Protein AF-A0A653VHV9-F1 (afdb_monomer_lite)

pLDDT: mean 71.95, std 11.74, range [39.38, 89.19]

Structure (mmCIF, N/CA/C/O backbone):
data_AF-A0A653VHV9-F1
#
_entry.id   AF-A0A653VHV9-F1
#
loop_
_atom_site.group_PDB
_atom_site.id
_atom_site.type_symbol
_atom_site.label_atom_id
_atom_site.label_alt_id
_atom_site.label_comp_id
_atom_site.label_asym_id
_atom_site.label_entity_id
_atom_site.label_seq_id
_atom_site.pdbx_PDB_ins_code
_atom_site.Cartn_x
_atom_site.Cartn_y
_atom_site.Cartn_z
_atom_site.occupancy
_atom_site.B_iso_or_equiv
_atom_site.auth_seq_id
_atom_site.auth_comp_id
_atom_site.auth_asym_id
_atom_site.auth_atom_id
_atom_site.pdbx_PDB_model_num
ATOM 1 N N . MET A 1 1 ? 20.960 -13.347 -13.305 1.00 48.94 1 MET A N 1
ATOM 2 C CA . MET A 1 1 ? 21.173 -12.845 -11.936 1.00 48.94 1 MET A CA 1
ATOM 3 C C . MET A 1 1 ? 20.022 -11.904 -11.652 1.00 48.94 1 MET A C 1
ATOM 5 O O . MET A 1 1 ? 19.911 -10.905 -12.343 1.00 48.94 1 MET A O 1
ATOM 9 N N . LEU A 1 2 ? 19.086 -12.278 -10.781 1.00 56.50 2 LEU A N 1
ATOM 10 C CA . LEU A 1 2 ? 18.116 -11.307 -10.279 1.00 56.50 2 LEU A CA 1
ATOM 11 C C . LEU A 1 2 ? 18.879 -10.468 -9.260 1.00 56.50 2 LEU A C 1
ATOM 13 O O . LEU A 1 2 ? 19.297 -10.998 -8.231 1.00 56.50 2 LEU A O 1
ATOM 17 N N . ASP A 1 3 ? 19.157 -9.217 -9.608 1.00 75.25 3 ASP A N 1
ATOM 18 C CA . ASP A 1 3 ? 19.960 -8.338 -8.772 1.00 75.25 3 ASP A CA 1
ATOM 19 C C . ASP A 1 3 ? 19.284 -8.138 -7.415 1.00 75.25 3 ASP A C 1
ATOM 21 O O . ASP A 1 3 ? 18.060 -8.027 -7.311 1.00 75.25 3 ASP A O 1
ATOM 25 N N . LEU A 1 4 ? 20.091 -8.058 -6.356 1.00 78.94 4 LEU A N 1
ATOM 26 C CA . LEU A 1 4 ? 19.641 -7.764 -4.987 1.00 78.94 4 LEU A CA 1
ATOM 27 C C . LEU A 1 4 ? 18.711 -6.541 -4.928 1.00 78.94 4 LEU A C 1
ATOM 29 O O . LEU A 1 4 ? 17.815 -6.471 -4.088 1.00 78.94 4 LEU A O 1
ATOM 33 N N . LEU A 1 5 ? 18.886 -5.609 -5.867 1.00 77.38 5 LEU A N 1
ATOM 34 C CA . LEU A 1 5 ? 18.027 -4.447 -6.068 1.00 77.38 5 L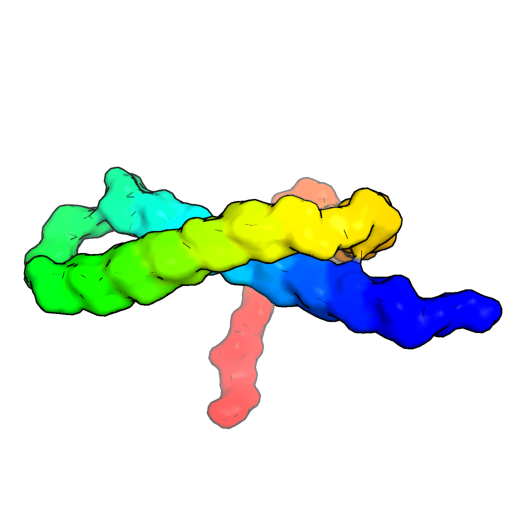EU A CA 1
ATOM 35 C C . LEU A 1 5 ? 16.572 -4.831 -6.369 1.00 77.38 5 LEU A C 1
ATOM 37 O O . LEU A 1 5 ? 15.656 -4.236 -5.803 1.00 77.38 5 LEU A O 1
ATOM 41 N N . THR A 1 6 ? 16.331 -5.836 -7.211 1.00 77.44 6 THR A N 1
ATOM 42 C CA . THR A 1 6 ? 14.978 -6.288 -7.560 1.00 77.44 6 THR A CA 1
ATOM 43 C C . THR A 1 6 ? 14.296 -6.954 -6.365 1.00 77.44 6 THR A C 1
ATOM 45 O O . THR A 1 6 ? 13.135 -6.663 -6.085 1.00 77.44 6 THR A O 1
ATOM 48 N N . ILE A 1 7 ? 15.025 -7.788 -5.615 1.00 82.75 7 ILE A N 1
ATOM 49 C CA . ILE A 1 7 ? 14.503 -8.473 -4.418 1.00 82.75 7 ILE A CA 1
ATOM 50 C C . ILE A 1 7 ? 14.182 -7.458 -3.311 1.00 82.75 7 ILE A C 1
ATOM 52 O O . ILE A 1 7 ? 13.090 -7.483 -2.745 1.00 82.75 7 ILE A O 1
ATOM 56 N N . SER A 1 8 ? 15.096 -6.524 -3.040 1.00 83.00 8 SER A N 1
ATOM 57 C CA . SER A 1 8 ? 14.897 -5.454 -2.053 1.00 83.00 8 SER A CA 1
ATOM 58 C C . SER A 1 8 ? 13.693 -4.568 -2.392 1.00 83.00 8 SER A C 1
ATOM 60 O O . SER A 1 8 ? 12.864 -4.257 -1.529 1.00 83.00 8 SER A O 1
ATOM 62 N N . SER A 1 9 ? 13.538 -4.219 -3.673 1.00 79.94 9 SER A N 1
ATOM 63 C CA . SER A 1 9 ? 12.410 -3.395 -4.110 1.00 79.94 9 SER A CA 1
ATOM 64 C C . SER A 1 9 ? 11.073 -4.148 -4.030 1.00 79.94 9 SER A C 1
ATOM 66 O O . SER A 1 9 ? 10.058 -3.542 -3.691 1.00 79.94 9 SER A O 1
ATOM 68 N N . LEU A 1 10 ? 11.062 -5.471 -4.253 1.00 80.56 10 LEU A N 1
ATOM 69 C CA . LEU A 1 10 ? 9.869 -6.314 -4.088 1.00 80.56 10 LEU A CA 1
ATOM 70 C C . LEU A 1 10 ? 9.405 -6.380 -2.623 1.00 80.56 10 LEU A C 1
ATOM 72 O O . LEU A 1 10 ? 8.212 -6.246 -2.349 1.00 80.56 10 LEU A O 1
ATOM 76 N N . ILE A 1 11 ? 10.339 -6.537 -1.679 1.00 84.19 11 ILE A N 1
ATOM 77 C CA . ILE A 1 11 ? 10.038 -6.517 -0.238 1.00 84.19 11 ILE A CA 1
ATOM 78 C C . ILE A 1 11 ? 9.478 -5.146 0.161 1.00 84.19 11 ILE A C 1
ATOM 80 O O . ILE A 1 11 ? 8.439 -5.066 0.818 1.00 84.19 11 ILE A O 1
ATOM 84 N N . SER A 1 12 ? 10.123 -4.067 -0.296 1.00 83.94 12 SER A N 1
ATOM 85 C CA . SER A 1 12 ? 9.665 -2.693 -0.055 1.00 83.94 12 SER A CA 1
ATOM 86 C C . SER A 1 12 ? 8.263 -2.445 -0.622 1.00 83.94 12 SER A C 1
ATOM 88 O O . SER A 1 12 ? 7.434 -1.829 0.044 1.00 83.94 12 SER A O 1
ATOM 90 N N . PHE A 1 13 ? 7.956 -2.976 -1.811 1.00 83.38 13 PHE A N 1
ATOM 91 C CA . PHE A 1 13 ? 6.618 -2.903 -2.403 1.00 83.38 13 PHE A CA 1
ATOM 92 C C . PHE A 1 13 ? 5.568 -3.599 -1.534 1.00 83.38 13 PHE A C 1
ATOM 94 O O . PHE A 1 13 ? 4.541 -3.000 -1.218 1.00 83.38 13 PHE A O 1
ATOM 101 N N . GLY A 1 14 ? 5.827 -4.838 -1.107 1.00 82.81 14 GLY A N 1
ATOM 102 C CA . GLY A 1 14 ? 4.905 -5.582 -0.246 1.00 82.81 14 GLY A CA 1
ATOM 103 C C . GLY A 1 14 ? 4.631 -4.858 1.074 1.00 82.81 14 GLY A C 1
ATOM 104 O O . GLY A 1 14 ? 3.473 -4.724 1.475 1.00 82.81 14 GLY A O 1
ATOM 105 N N . ALA A 1 15 ? 5.680 -4.321 1.705 1.00 85.25 15 ALA A N 1
ATOM 106 C CA . ALA A 1 15 ? 5.553 -3.511 2.913 1.00 85.25 15 ALA A CA 1
ATOM 107 C C . ALA A 1 15 ? 4.700 -2.258 2.666 1.00 85.25 15 ALA A C 1
ATOM 109 O O . ALA A 1 15 ? 3.789 -1.977 3.441 1.00 85.25 15 ALA A O 1
ATOM 110 N N . LEU A 1 16 ? 4.931 -1.538 1.563 1.00 84.12 16 LEU A N 1
ATOM 111 C CA . LEU A 1 16 ? 4.147 -0.352 1.214 1.00 84.12 16 LEU A CA 1
ATOM 112 C C . LEU A 1 16 ? 2.684 -0.666 0.948 1.00 84.12 16 LEU A C 1
ATOM 114 O O . LEU A 1 16 ? 1.828 0.068 1.425 1.00 84.12 16 LEU A O 1
ATOM 118 N N . VAL A 1 17 ? 2.380 -1.756 0.244 1.00 83.00 17 VAL A N 1
ATOM 119 C CA . VAL A 1 17 ? 0.995 -2.193 0.027 1.00 83.00 17 VAL A CA 1
ATOM 120 C C . VAL A 1 17 ? 0.325 -2.536 1.357 1.00 83.00 17 VAL A C 1
ATOM 122 O O . VAL A 1 17 ? -0.792 -2.083 1.605 1.00 83.00 17 VAL A O 1
ATOM 125 N N . ALA A 1 18 ? 1.001 -3.276 2.241 1.00 84.56 18 ALA A N 1
ATOM 126 C CA . ALA A 1 18 ? 0.476 -3.593 3.567 1.00 84.56 18 ALA A CA 1
ATOM 127 C C . ALA A 1 18 ? 0.219 -2.319 4.389 1.00 84.56 18 ALA A C 1
ATOM 129 O O . ALA A 1 18 ? -0.874 -2.149 4.932 1.00 84.56 18 ALA A O 1
ATOM 130 N N . PHE A 1 19 ? 1.173 -1.381 4.414 1.00 83.44 19 PHE A N 1
ATOM 131 C CA . PHE A 1 19 ? 0.997 -0.092 5.078 1.00 83.44 19 PHE A CA 1
ATOM 132 C C . PHE A 1 19 ? -0.139 0.722 4.449 1.00 83.44 19 PHE A C 1
ATOM 134 O O . PHE A 1 19 ? -0.976 1.239 5.184 1.00 83.44 19 PHE A O 1
ATOM 141 N N . SER A 1 20 ? -0.253 0.797 3.120 1.00 82.81 20 SER A N 1
ATOM 142 C CA . SER A 1 20 ? -1.381 1.451 2.440 1.00 82.81 20 SER A CA 1
ATOM 143 C C . SER A 1 20 ? -2.720 0.865 2.887 1.00 82.81 20 SER A C 1
ATOM 145 O O . SER A 1 20 ? -3.624 1.621 3.237 1.00 82.81 20 SER A O 1
ATOM 147 N N . VAL A 1 21 ? -2.848 -0.468 2.908 1.00 82.12 21 VAL A N 1
ATOM 148 C CA . VAL A 1 21 ? -4.085 -1.159 3.298 1.00 82.12 21 VAL A CA 1
ATOM 149 C C . VAL A 1 21 ? -4.419 -0.912 4.766 1.00 82.12 21 VAL A C 1
ATOM 151 O O . VAL A 1 21 ? -5.575 -0.625 5.063 1.00 82.12 21 VAL A O 1
ATOM 154 N N . VAL A 1 22 ? -3.441 -0.960 5.677 1.00 80.62 22 VAL A N 1
ATOM 155 C CA . VAL A 1 22 ? -3.651 -0.649 7.103 1.00 80.62 22 VAL A CA 1
ATOM 156 C C . VAL A 1 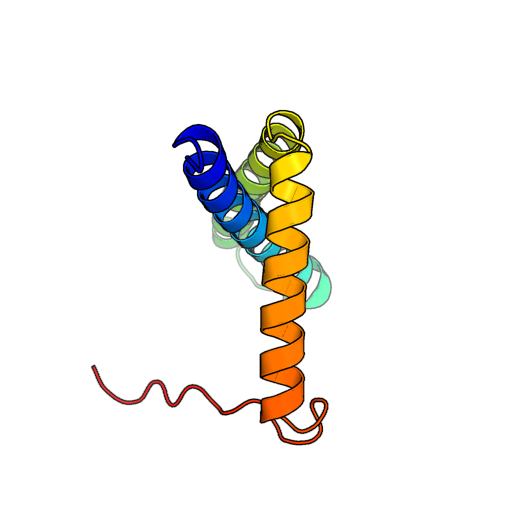22 ? -4.099 0.801 7.280 1.00 80.62 22 VAL A C 1
ATOM 158 O O . VAL A 1 22 ? -5.112 1.047 7.931 1.00 80.62 22 VAL A O 1
ATOM 161 N N . ASN A 1 23 ? -3.405 1.757 6.657 1.00 80.62 23 ASN A N 1
ATOM 162 C CA . ASN A 1 23 ? -3.770 3.172 6.725 1.00 80.62 23 ASN A CA 1
ATOM 163 C C . ASN A 1 23 ? -5.182 3.415 6.164 1.00 80.62 23 ASN A C 1
ATOM 165 O O . ASN A 1 23 ? -5.989 4.105 6.785 1.00 80.62 23 ASN A O 1
ATOM 169 N N . LEU A 1 24 ? -5.527 2.789 5.034 1.00 79.50 24 LEU A N 1
ATOM 170 C CA . LEU A 1 24 ? -6.860 2.884 4.439 1.00 79.50 24 LEU A CA 1
ATOM 171 C C . LEU A 1 24 ? -7.935 2.207 5.301 1.00 79.50 24 LEU A C 1
ATOM 173 O O . LEU A 1 24 ? -9.040 2.734 5.427 1.00 79.50 24 LEU A O 1
ATOM 177 N N . ALA A 1 25 ? -7.624 1.063 5.916 1.00 77.12 25 ALA A N 1
ATOM 178 C CA . ALA A 1 25 ? -8.513 0.366 6.838 1.00 77.12 25 ALA A CA 1
ATOM 179 C C . ALA A 1 25 ? -8.792 1.216 8.077 1.00 77.12 25 ALA A C 1
ATOM 181 O O . ALA A 1 25 ? -9.946 1.297 8.488 1.00 77.12 25 ALA A O 1
ATOM 182 N N . VAL A 1 26 ? -7.783 1.905 8.619 1.00 73.44 26 VAL A N 1
ATOM 183 C CA . VAL A 1 26 ? -7.968 2.862 9.711 1.00 73.44 26 VAL A CA 1
ATOM 184 C C . VAL A 1 26 ? -8.867 4.016 9.273 1.00 73.44 26 VAL A C 1
ATOM 186 O O . VAL A 1 26 ? -9.860 4.274 9.946 1.00 73.44 26 VAL A O 1
ATOM 189 N N . ILE A 1 27 ? -8.590 4.662 8.133 1.00 71.31 27 ILE A N 1
ATOM 190 C CA . ILE A 1 27 ? -9.424 5.761 7.611 1.00 71.31 27 ILE A CA 1
ATOM 191 C C . ILE A 1 27 ? -10.875 5.294 7.432 1.00 71.31 27 ILE A C 1
ATOM 193 O O . ILE A 1 27 ? -11.800 5.951 7.904 1.00 71.31 27 ILE A O 1
ATOM 197 N N . LYS A 1 28 ? -11.093 4.135 6.795 1.00 72.19 28 LYS A N 1
ATOM 198 C CA . LYS A 1 28 ? -12.430 3.571 6.559 1.00 72.19 28 LYS A CA 1
ATOM 199 C C . LYS A 1 28 ? -13.133 3.197 7.863 1.00 72.19 28 LYS A C 1
ATOM 201 O O . LYS A 1 28 ? -14.307 3.516 8.029 1.00 72.19 28 LYS A O 1
ATOM 206 N N . HIS A 1 29 ? -12.440 2.521 8.777 1.00 67.44 29 HIS A N 1
ATOM 207 C CA . HIS A 1 29 ? -12.974 2.151 10.086 1.00 67.44 29 HIS A CA 1
ATOM 208 C C . HIS A 1 29 ? -13.395 3.395 10.875 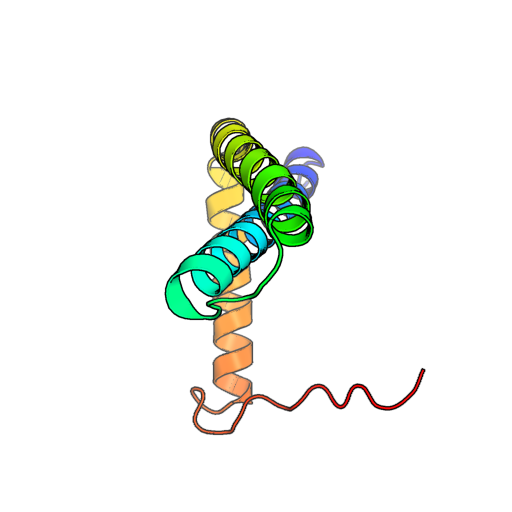1.00 67.44 29 HIS A C 1
ATOM 210 O O . HIS A 1 29 ? -14.445 3.402 11.516 1.00 67.44 29 HIS A O 1
ATOM 216 N N . TYR A 1 30 ? -12.616 4.470 10.758 1.00 63.44 30 TYR A N 1
ATOM 217 C CA . TYR A 1 30 ? -12.883 5.741 11.408 1.00 63.44 30 TYR A CA 1
ATOM 218 C C . TYR A 1 30 ? -14.033 6.525 10.746 1.00 63.44 30 TYR A C 1
ATOM 220 O O . TYR A 1 30 ? -14.853 7.114 11.444 1.00 63.44 30 TYR A O 1
ATOM 228 N N . TYR A 1 31 ? -14.148 6.492 9.413 1.00 63.09 31 TYR A N 1
ATOM 229 C CA . TYR A 1 31 ? -15.184 7.218 8.665 1.00 63.09 31 TYR A CA 1
ATOM 230 C C . TYR A 1 31 ? -16.557 6.524 8.687 1.00 63.09 31 TYR A C 1
ATOM 232 O O . TYR A 1 31 ? -17.583 7.192 8.759 1.00 63.09 31 TYR A O 1
ATOM 240 N N . PHE A 1 32 ? -16.594 5.187 8.631 1.00 59.84 32 PHE A N 1
ATOM 241 C CA . PHE A 1 32 ? -17.840 4.413 8.512 1.00 59.84 32 PHE A CA 1
ATOM 242 C C . PHE A 1 32 ? -18.260 3.685 9.799 1.00 59.84 32 PHE A C 1
ATOM 244 O O . PHE A 1 32 ? -19.418 3.292 9.916 1.00 59.84 32 PHE A O 1
ATOM 251 N N . GLY A 1 33 ? -17.338 3.447 10.739 1.00 55.78 33 GLY A N 1
ATOM 252 C CA . GLY A 1 33 ? -17.522 2.414 11.761 1.00 55.78 33 GLY A CA 1
ATOM 253 C C . GLY A 1 33 ? -17.889 2.887 13.165 1.00 55.78 33 GLY A C 1
ATOM 254 O O . GLY A 1 33 ? -18.626 2.177 13.844 1.00 55.78 33 GLY A O 1
ATOM 255 N N . GLN A 1 34 ? -17.391 4.027 13.656 1.00 52.03 34 GLN A N 1
ATOM 256 C CA . GLN A 1 34 ? -17.493 4.301 15.096 1.00 52.03 34 GLN A CA 1
ATOM 257 C C . GLN A 1 34 ? -17.686 5.778 15.471 1.00 52.03 34 GLN A C 1
ATOM 259 O O . GLN A 1 34 ? -16.754 6.575 15.470 1.00 52.03 34 GLN A O 1
ATOM 264 N N . LYS A 1 35 ? -18.882 6.093 15.993 1.00 53.50 35 LYS A N 1
ATOM 265 C CA . LYS A 1 35 ? -19.119 7.179 16.968 1.00 53.50 35 LYS A CA 1
ATOM 266 C C . LYS A 1 35 ? -18.459 6.856 18.336 1.00 53.50 35 LYS A C 1
ATOM 268 O O . LYS A 1 35 ? -19.121 6.916 19.373 1.00 53.50 35 LYS A O 1
ATOM 273 N N . ALA A 1 36 ? -17.186 6.449 18.378 1.00 53.06 36 ALA A N 1
ATOM 274 C CA . ALA A 1 36 ? -16.545 5.978 19.612 1.00 53.06 36 ALA A CA 1
ATOM 275 C C . ALA A 1 36 ? -15.873 7.097 20.422 1.00 53.06 36 ALA A C 1
ATOM 277 O O . ALA A 1 36 ? -14.769 7.557 20.149 1.00 53.06 36 ALA A O 1
ATOM 278 N N . ARG A 1 37 ? -16.610 7.498 21.460 1.00 53.78 37 ARG A N 1
ATOM 279 C CA . ARG A 1 37 ? -16.209 7.974 22.795 1.00 53.78 37 ARG A CA 1
ATOM 280 C C . ARG A 1 37 ? -14.701 7.884 23.125 1.00 53.78 37 ARG A C 1
ATOM 282 O O . ARG A 1 37 ? -14.256 6.917 23.732 1.00 53.78 37 ARG A O 1
ATOM 289 N N . GLY A 1 38 ? -13.944 8.946 22.835 1.00 53.66 38 GLY A N 1
ATOM 290 C CA . GLY A 1 38 ? -12.655 9.218 23.491 1.00 53.66 38 GLY A CA 1
ATOM 291 C C . GLY A 1 38 ? -11.575 9.793 22.576 1.00 53.66 38 GLY A C 1
ATOM 292 O O . GLY A 1 38 ? -10.836 9.046 21.942 1.00 53.66 38 GLY A O 1
ATOM 293 N N . ALA A 1 39 ? -11.398 11.120 22.593 1.00 54.19 39 ALA A N 1
ATOM 294 C CA . ALA A 1 39 ? -10.416 11.861 21.783 1.00 54.19 39 ALA A CA 1
ATOM 295 C C . ALA A 1 39 ? -8.956 11.362 21.906 1.00 54.19 39 ALA A C 1
ATOM 297 O O . ALA A 1 39 ? -8.154 11.552 20.996 1.00 54.19 39 ALA A O 1
ATOM 298 N N . ARG A 1 40 ? -8.603 10.672 23.000 1.00 55.22 40 ARG A N 1
ATOM 299 C CA . ARG A 1 40 ? -7.265 10.089 23.210 1.00 55.22 40 ARG A CA 1
ATOM 300 C C . ARG A 1 40 ? -6.979 8.883 22.310 1.00 55.22 40 ARG A C 1
ATOM 302 O O . ARG A 1 40 ? -5.875 8.776 21.787 1.00 55.22 40 ARG A O 1
ATOM 309 N N . GLY A 1 41 ? -7.970 8.012 22.106 1.00 57.19 41 GLY A N 1
ATOM 310 C CA . GLY A 1 41 ? -7.859 6.875 21.185 1.00 57.19 41 GLY A CA 1
ATOM 311 C C . GLY A 1 41 ? -7.834 7.336 19.732 1.00 57.19 41 GLY A C 1
ATOM 312 O O . GLY A 1 41 ? -7.123 6.767 18.921 1.00 57.19 41 GLY A O 1
ATOM 313 N N . VAL A 1 42 ? -8.531 8.432 19.430 1.00 58.38 42 VAL A N 1
ATOM 314 C CA . VAL A 1 42 ? -8.538 9.085 18.116 1.00 58.38 42 VAL A CA 1
ATOM 315 C C . VAL A 1 42 ? -7.167 9.632 17.753 1.00 58.38 42 VAL A C 1
ATOM 317 O O . VAL A 1 42 ? -6.679 9.359 16.670 1.00 58.38 42 VAL A O 1
ATOM 320 N N . ILE A 1 43 ? -6.518 10.378 18.648 1.00 57.56 43 ILE A N 1
ATOM 321 C CA . ILE A 1 43 ? -5.205 10.966 18.354 1.00 57.56 43 ILE A CA 1
ATOM 322 C C . ILE A 1 43 ? -4.167 9.858 18.132 1.00 57.56 43 ILE A C 1
ATOM 324 O O . ILE A 1 43 ? -3.438 9.905 17.148 1.00 57.56 43 ILE A O 1
ATOM 328 N N . HIS A 1 44 ? -4.143 8.816 18.969 1.00 60.47 44 HIS A N 1
ATOM 329 C CA . HIS A 1 44 ? -3.216 7.698 18.769 1.00 60.47 44 HIS A CA 1
ATOM 330 C C . HIS A 1 44 ? -3.556 6.866 17.518 1.00 60.47 44 HIS A C 1
ATOM 332 O O . HIS A 1 44 ? -2.664 6.545 16.741 1.00 60.47 44 HIS A O 1
ATOM 338 N N . ASN A 1 45 ? -4.839 6.592 17.261 1.00 59.88 45 ASN A N 1
ATOM 339 C CA . ASN A 1 45 ? -5.283 5.775 16.127 1.00 59.88 45 ASN A CA 1
ATOM 340 C C . ASN A 1 45 ? -5.491 6.560 14.827 1.00 59.88 45 ASN A C 1
ATOM 342 O O . ASN A 1 45 ? -5.890 5.952 13.844 1.00 59.88 45 ASN A O 1
ATOM 346 N N . LEU A 1 46 ? -5.259 7.874 14.787 1.00 64.38 46 LEU A N 1
ATOM 347 C CA . LEU A 1 46 ? -5.396 8.690 13.574 1.00 64.38 46 LEU A CA 1
ATOM 348 C C . LEU A 1 46 ? -4.099 9.417 13.224 1.00 64.38 46 LEU A C 1
ATOM 350 O O . LEU A 1 46 ? -3.777 9.520 12.047 1.00 64.38 46 LEU A O 1
ATOM 354 N N . VAL A 1 47 ? -3.317 9.874 14.209 1.00 68.50 47 VAL A N 1
ATOM 355 C CA . VAL A 1 47 ? -2.043 10.561 13.939 1.00 68.50 47 VAL A CA 1
ATOM 356 C C . VAL A 1 47 ? -0.962 9.574 13.506 1.00 68.50 47 VAL A C 1
ATOM 358 O O . VAL A 1 47 ? -0.312 9.824 12.496 1.00 68.50 47 VAL A O 1
ATOM 361 N N . LEU A 1 48 ? -0.799 8.433 14.192 1.00 70.56 48 LEU A N 1
ATOM 362 C CA . LEU A 1 48 ? 0.148 7.391 13.757 1.00 70.56 48 LEU A CA 1
ATOM 363 C C . LEU A 1 48 ? -0.145 6.901 12.325 1.00 70.56 48 LEU A C 1
ATOM 365 O O . LEU A 1 48 ? 0.765 6.933 11.497 1.00 70.56 48 LEU A O 1
ATOM 369 N N . PRO A 1 49 ? -1.383 6.489 11.992 1.00 71.12 49 PRO A N 1
ATOM 370 C CA . PRO A 1 49 ? -1.708 6.074 10.629 1.00 71.12 49 PRO A CA 1
ATOM 371 C C . PRO A 1 49 ? -1.809 7.253 9.653 1.00 71.12 49 PRO A C 1
ATOM 373 O O . PRO A 1 49 ? -1.565 7.086 8.468 1.00 71.12 49 PRO A O 1
ATOM 376 N N . GLY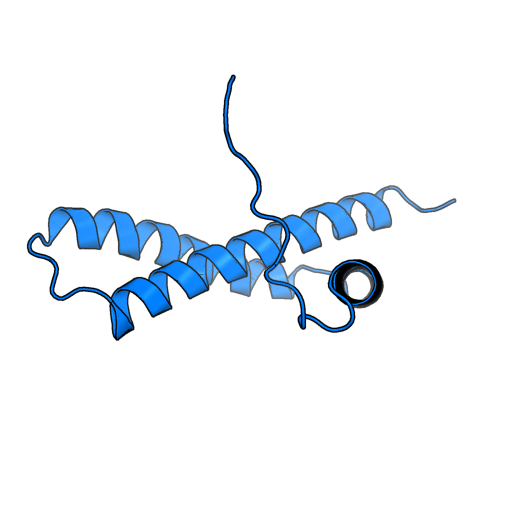 A 1 50 ? -2.076 8.477 10.107 1.00 76.25 50 GLY A N 1
ATOM 377 C CA . GLY A 1 50 ? -1.970 9.669 9.261 1.00 76.25 50 GLY A CA 1
ATOM 378 C C . GLY A 1 50 ? -0.534 9.901 8.781 1.00 76.25 50 GLY A C 1
ATOM 379 O O . GLY A 1 50 ? -0.292 10.057 7.586 1.00 76.25 50 GLY A O 1
ATOM 380 N N . ILE A 1 51 ? 0.437 9.842 9.696 1.00 79.56 51 ILE A N 1
ATOM 381 C CA . ILE A 1 51 ? 1.868 9.919 9.367 1.00 79.56 51 ILE A CA 1
ATOM 382 C C . ILE A 1 51 ? 2.273 8.720 8.504 1.00 79.56 51 ILE A C 1
ATOM 384 O O . ILE A 1 51 ? 2.932 8.893 7.481 1.00 79.56 51 ILE A O 1
ATOM 388 N N . GLY A 1 52 ? 1.829 7.515 8.872 1.00 78.50 52 GLY A N 1
ATOM 389 C CA . GLY A 1 52 ? 2.047 6.300 8.090 1.00 78.50 52 GLY A CA 1
ATOM 390 C C . GLY A 1 52 ? 1.531 6.427 6.658 1.00 78.50 52 GLY A C 1
ATOM 391 O O . GLY A 1 52 ? 2.224 6.033 5.724 1.00 78.50 52 GLY A O 1
ATOM 392 N N . PHE A 1 53 ? 0.360 7.029 6.460 1.00 80.56 53 PHE A N 1
ATOM 393 C CA . PHE A 1 53 ? -0.232 7.261 5.147 1.00 80.56 53 PHE A CA 1
ATOM 394 C C . PHE A 1 53 ? 0.597 8.238 4.311 1.00 80.56 53 PHE A C 1
ATOM 396 O O . PHE A 1 53 ? 0.907 7.937 3.159 1.00 80.56 53 PHE A O 1
ATOM 403 N N . VAL A 1 54 ? 1.019 9.364 4.898 1.00 81.94 54 VAL A N 1
ATOM 404 C CA . VAL A 1 54 ? 1.880 10.349 4.220 1.00 81.94 54 VAL A CA 1
ATOM 405 C C . VAL A 1 54 ? 3.223 9.728 3.834 1.00 81.94 54 VAL A C 1
ATOM 407 O O . VAL A 1 54 ? 3.644 9.856 2.687 1.00 81.94 54 VAL A O 1
ATOM 410 N N . LEU A 1 55 ? 3.867 9.001 4.753 1.00 82.81 55 LEU A N 1
ATOM 411 C CA . LEU A 1 55 ? 5.112 8.282 4.470 1.00 82.81 55 LEU A CA 1
ATOM 412 C C . LEU A 1 55 ? 4.918 7.235 3.374 1.00 82.81 55 LEU A C 1
ATOM 414 O O . LEU A 1 55 ? 5.760 7.120 2.492 1.00 82.81 55 LEU A O 1
ATOM 418 N N . THR A 1 56 ? 3.799 6.510 3.391 1.00 81.25 56 THR A N 1
ATOM 419 C CA . THR A 1 56 ? 3.480 5.513 2.364 1.00 81.25 56 THR A CA 1
ATOM 420 C C . THR A 1 56 ? 3.340 6.168 0.990 1.00 81.25 56 THR A C 1
ATOM 422 O O . THR A 1 56 ? 3.959 5.700 0.040 1.00 81.25 56 THR A O 1
ATOM 425 N N . ILE A 1 57 ? 2.598 7.276 0.874 1.00 79.38 57 ILE A N 1
ATOM 426 C CA . ILE A 1 57 ? 2.479 8.038 -0.383 1.00 79.38 57 ILE A CA 1
ATOM 427 C C . ILE A 1 57 ? 3.847 8.541 -0.848 1.00 79.38 57 ILE A C 1
ATOM 429 O O . ILE A 1 57 ? 4.171 8.461 -2.030 1.00 79.38 57 ILE A O 1
ATOM 433 N N . TRP A 1 58 ? 4.668 9.042 0.072 1.00 82.56 58 TRP A N 1
ATOM 434 C CA . TRP A 1 58 ? 5.998 9.525 -0.271 1.00 82.56 58 TRP A CA 1
ATOM 435 C C . TRP A 1 58 ? 6.908 8.395 -0.770 1.00 82.56 58 TRP A C 1
ATOM 437 O O . TRP A 1 58 ? 7.535 8.516 -1.820 1.00 82.56 58 TRP A O 1
ATOM 447 N N . LEU A 1 59 ? 6.916 7.249 -0.093 1.00 79.38 59 LEU A N 1
ATOM 448 C CA . LEU A 1 59 ? 7.688 6.072 -0.494 1.00 79.38 59 LEU A CA 1
ATOM 449 C C . LEU A 1 59 ? 7.230 5.477 -1.831 1.00 79.38 59 LEU A C 1
ATOM 451 O O . LEU A 1 59 ? 8.064 4.954 -2.567 1.00 79.38 59 LEU A O 1
ATOM 455 N N . TRP A 1 60 ? 5.947 5.602 -2.184 1.00 77.69 60 TRP A N 1
ATOM 456 C CA . TRP A 1 60 ? 5.457 5.243 -3.519 1.00 77.69 60 TRP A CA 1
ATOM 457 C C . TRP A 1 60 ? 6.189 6.010 -4.629 1.00 77.69 60 TRP A C 1
ATOM 459 O O . TRP A 1 60 ? 6.452 5.433 -5.679 1.00 77.69 60 TRP A O 1
ATOM 469 N N . THR A 1 61 ? 6.576 7.269 -4.390 1.00 76.56 61 THR A N 1
ATOM 470 C CA . THR A 1 61 ? 7.354 8.059 -5.365 1.00 76.56 61 THR A CA 1
ATOM 471 C C . THR A 1 61 ? 8.820 7.631 -5.459 1.00 76.56 61 THR A C 1
ATOM 473 O O . THR A 1 61 ? 9.437 7.810 -6.505 1.00 76.56 61 THR A O 1
ATOM 476 N N . SER A 1 62 ? 9.364 7.012 -4.405 1.00 76.25 62 SER A N 1
ATOM 477 C CA . SER A 1 62 ? 10.719 6.442 -4.397 1.00 76.25 62 SER A CA 1
ATOM 478 C C . SER A 1 62 ? 10.794 5.032 -4.992 1.00 76.25 62 SER A C 1
ATOM 480 O O . SER A 1 62 ? 11.894 4.533 -5.234 1.00 76.25 62 SER A O 1
ATOM 482 N N . LEU A 1 63 ? 9.662 4.353 -5.213 1.00 74.62 63 LEU A N 1
ATOM 483 C CA . LEU A 1 63 ? 9.658 2.974 -5.695 1.00 74.62 63 LEU A CA 1
ATOM 484 C C . LEU A 1 63 ? 9.793 2.886 -7.219 1.00 74.62 63 LEU A C 1
ATOM 486 O O . LEU A 1 63 ? 9.084 3.552 -7.970 1.00 74.62 63 LEU A O 1
ATOM 490 N N . SER A 1 64 ? 10.670 1.997 -7.690 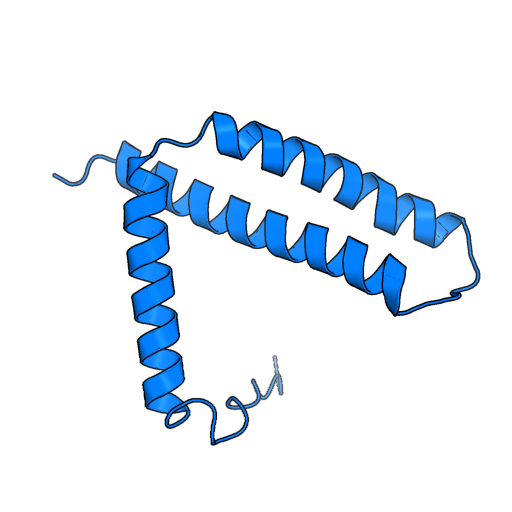1.00 73.44 64 SER A N 1
ATOM 491 C CA . SER A 1 64 ? 10.882 1.780 -9.124 1.00 73.44 64 SER A CA 1
ATOM 492 C C . SER A 1 64 ? 9.668 1.116 -9.793 1.00 73.44 64 SER A C 1
ATOM 494 O O . SER A 1 64 ? 9.067 0.187 -9.246 1.00 73.44 64 SER A O 1
ATOM 496 N N . GLY A 1 65 ? 9.342 1.528 -11.026 1.00 69.69 65 GLY A N 1
ATOM 497 C CA . GLY A 1 65 ? 8.217 0.980 -11.805 1.00 69.69 65 GLY A CA 1
ATOM 498 C C . GLY A 1 65 ? 8.293 -0.532 -12.078 1.00 69.69 65 GLY A C 1
ATOM 499 O O . GLY A 1 65 ? 7.266 -1.196 -12.234 1.00 69.69 65 GLY A O 1
ATOM 500 N N . LEU A 1 66 ? 9.495 -1.118 -12.056 1.00 70.12 66 LEU A N 1
ATOM 501 C CA . LEU A 1 66 ? 9.673 -2.574 -12.124 1.00 70.12 66 LEU A CA 1
ATOM 502 C C . LEU A 1 66 ? 9.033 -3.284 -10.923 1.00 70.12 66 LEU A C 1
ATOM 504 O O . LEU A 1 66 ? 8.399 -4.324 -11.089 1.00 70.12 66 LEU A O 1
ATOM 508 N N . SER A 1 67 ? 9.130 -2.696 -9.731 1.00 74.44 67 SER A N 1
ATOM 509 C CA . SER A 1 67 ? 8.571 -3.262 -8.496 1.00 74.44 67 SER A CA 1
ATOM 510 C C . SER A 1 67 ? 7.050 -3.328 -8.542 1.00 74.44 67 SER A C 1
ATOM 512 O O . SER A 1 67 ? 6.471 -4.321 -8.112 1.00 74.44 67 SER A O 1
ATOM 514 N N . PHE A 1 68 ? 6.410 -2.319 -9.145 1.00 75.12 68 PHE A N 1
ATOM 515 C CA . PHE A 1 68 ? 4.973 -2.342 -9.417 1.00 75.12 68 PHE A CA 1
ATOM 516 C C . PHE A 1 68 ? 4.579 -3.511 -10.308 1.00 75.12 68 PHE A C 1
ATOM 518 O O . PHE A 1 68 ? 3.614 -4.206 -10.010 1.00 75.12 68 PHE A O 1
ATO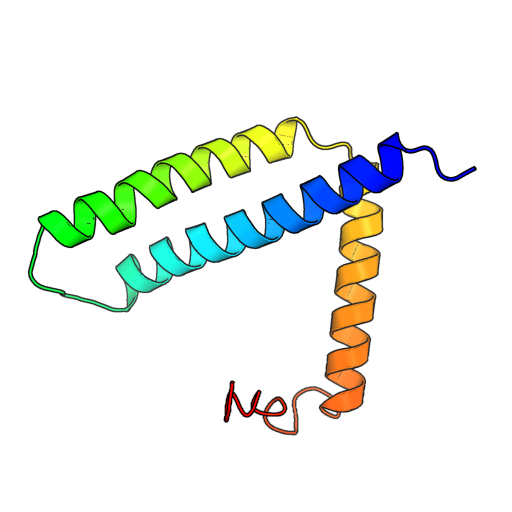M 525 N N . THR A 1 69 ? 5.335 -3.750 -11.379 1.00 78.69 69 THR A N 1
ATOM 526 C CA . THR A 1 69 ? 5.026 -4.815 -12.341 1.00 78.69 69 THR A CA 1
ATOM 527 C C . THR A 1 69 ? 5.135 -6.192 -11.688 1.00 78.69 69 THR A C 1
ATOM 529 O O . THR A 1 69 ? 4.185 -6.972 -11.728 1.00 78.69 69 THR A O 1
ATOM 532 N N . PHE A 1 70 ? 6.256 -6.482 -11.022 1.00 80.94 70 PHE A N 1
ATOM 533 C CA . PHE A 1 70 ? 6.444 -7.759 -10.324 1.00 80.94 70 PHE A CA 1
ATOM 534 C C . PHE A 1 70 ? 5.471 -7.936 -9.159 1.00 80.94 70 PHE A C 1
ATOM 536 O O . PHE A 1 70 ? 4.909 -9.016 -8.983 1.00 80.94 70 PHE A O 1
ATOM 543 N N . GLY A 1 71 ? 5.232 -6.871 -8.396 1.00 76.75 71 GLY A N 1
ATOM 544 C CA . GLY A 1 71 ? 4.271 -6.864 -7.305 1.00 76.75 71 GLY A CA 1
ATOM 545 C C . GLY A 1 71 ? 2.846 -7.149 -7.777 1.00 76.75 71 GLY A C 1
ATOM 546 O O . GLY A 1 71 ? 2.152 -7.964 -7.174 1.00 76.75 71 GLY A O 1
ATOM 547 N N . LEU A 1 72 ? 2.422 -6.546 -8.890 1.00 81.44 72 LEU A N 1
ATOM 548 C CA . LEU A 1 72 ? 1.095 -6.764 -9.462 1.00 81.44 72 LEU A CA 1
ATOM 549 C C . LEU A 1 72 ? 0.940 -8.178 -10.030 1.00 81.44 72 LEU A C 1
ATOM 551 O O . LEU A 1 72 ? -0.100 -8.799 -9.820 1.00 81.44 72 LEU A O 1
ATOM 555 N N . ILE A 1 73 ? 1.974 -8.715 -10.689 1.00 86.00 73 ILE A N 1
ATOM 556 C CA . ILE A 1 73 ? 1.993 -10.115 -11.139 1.00 86.00 73 ILE A CA 1
ATOM 557 C C . ILE A 1 73 ? 1.849 -11.048 -9.935 1.00 86.00 73 ILE A C 1
ATOM 559 O O . ILE A 1 73 ? 1.003 -11.938 -9.949 1.00 86.00 73 ILE A O 1
ATOM 563 N N . TRP A 1 74 ? 2.620 -10.820 -8.870 1.00 82.88 74 TRP A N 1
ATOM 564 C CA . TRP A 1 74 ? 2.564 -11.630 -7.654 1.00 82.88 74 TRP A CA 1
ATOM 565 C C . TRP A 1 74 ? 1.186 -11.586 -6.981 1.00 82.88 74 TRP A C 1
ATOM 567 O O . TRP A 1 74 ? 0.616 -12.631 -6.668 1.00 82.88 74 TRP A O 1
ATOM 577 N N . VAL A 1 75 ? 0.611 -10.389 -6.811 1.00 82.19 75 VAL A N 1
ATOM 578 C CA . VAL A 1 75 ? -0.751 -10.211 -6.277 1.00 82.19 75 VAL A CA 1
ATOM 579 C C . VAL A 1 75 ? -1.783 -10.890 -7.177 1.00 82.19 75 VAL A C 1
ATOM 581 O O . VAL A 1 75 ? -2.676 -11.564 -6.670 1.00 82.19 75 VAL A O 1
ATOM 584 N N . GLY A 1 76 ? -1.650 -10.765 -8.498 1.00 87.88 76 GLY A N 1
ATOM 585 C CA . GLY A 1 76 ? -2.518 -11.425 -9.471 1.00 87.88 76 GLY A CA 1
ATOM 586 C C . GLY A 1 76 ? -2.470 -12.948 -9.358 1.00 87.88 76 GLY A C 1
ATOM 587 O O . GLY A 1 76 ? -3.518 -13.588 -9.315 1.00 87.88 76 GLY A O 1
ATOM 588 N N . VAL A 1 77 ? -1.275 -13.530 -9.228 1.00 89.19 77 VAL A N 1
ATOM 589 C CA . VAL A 1 77 ? -1.091 -14.973 -8.998 1.00 89.19 77 VAL A CA 1
ATOM 590 C C . VAL A 1 77 ? -1.696 -15.395 -7.659 1.00 89.19 77 VAL A C 1
ATOM 592 O O . VAL A 1 77 ? -2.420 -16.387 -7.606 1.00 89.19 77 VAL A O 1
ATOM 595 N N . GLY A 1 78 ? -1.468 -14.629 -6.590 1.00 84.44 78 GLY A N 1
ATOM 596 C CA . GLY A 1 78 ? -2.053 -14.891 -5.274 1.00 84.44 78 GLY A CA 1
ATOM 597 C C . GLY A 1 78 ? -3.582 -14.858 -5.296 1.00 84.44 78 GLY A C 1
ATOM 598 O O . GLY A 1 78 ? -4.226 -15.767 -4.775 1.00 84.44 78 GLY A O 1
ATOM 599 N N . LEU A 1 79 ? -4.173 -13.862 -5.960 1.00 84.06 79 LEU A N 1
ATOM 600 C CA . LEU A 1 79 ? -5.619 -13.761 -6.158 1.00 84.06 79 LEU A CA 1
ATOM 601 C C . LEU A 1 79 ? -6.162 -14.897 -7.022 1.00 84.06 79 LEU A C 1
ATOM 603 O O . LEU A 1 79 ? -7.202 -15.453 -6.684 1.00 84.06 79 LEU A O 1
ATOM 607 N N . ALA A 1 80 ? -5.473 -15.271 -8.101 1.00 87.12 80 ALA A N 1
ATOM 608 C CA . ALA A 1 80 ? -5.861 -16.397 -8.943 1.00 87.12 80 ALA A CA 1
ATOM 609 C C . ALA A 1 80 ? -5.823 -17.719 -8.163 1.00 87.12 80 ALA A C 1
ATOM 611 O O . ALA A 1 80 ? -6.753 -18.515 -8.264 1.00 87.12 80 ALA A O 1
ATOM 612 N N . TYR A 1 81 ? -4.800 -17.925 -7.330 1.00 85.12 81 TYR A N 1
ATOM 613 C CA . TYR A 1 81 ? -4.699 -19.081 -6.443 1.00 85.12 81 TYR A CA 1
ATOM 614 C C . TYR A 1 81 ? -5.835 -19.103 -5.414 1.00 85.12 81 TYR A C 1
ATOM 616 O O . TYR A 1 81 ? -6.506 -20.123 -5.249 1.00 85.12 81 TYR A O 1
ATOM 624 N N . LEU A 1 82 ? -6.119 -17.964 -4.774 1.00 79.00 82 LEU A N 1
ATOM 625 C CA . LEU A 1 82 ? -7.227 -17.840 -3.827 1.00 79.00 82 LEU A CA 1
ATOM 626 C C . LEU A 1 82 ? -8.575 -18.078 -4.511 1.00 79.00 82 LEU A C 1
ATOM 628 O O . LEU A 1 82 ? -9.424 -18.782 -3.969 1.00 79.00 82 LEU A O 1
ATOM 632 N N . ALA A 1 83 ? -8.771 -17.533 -5.711 1.00 83.69 83 ALA A N 1
ATOM 633 C CA . ALA A 1 83 ? -9.961 -17.742 -6.523 1.00 83.69 83 ALA A CA 1
ATOM 634 C C . ALA A 1 83 ? -10.098 -19.214 -6.923 1.00 83.69 83 ALA A C 1
ATOM 636 O O . ALA A 1 83 ? -11.188 -19.768 -6.825 1.00 83.69 83 ALA A O 1
ATOM 637 N N . PHE A 1 84 ? -9.013 -19.885 -7.304 1.00 83.94 84 PHE A N 1
ATOM 638 C CA . PHE A 1 84 ? -9.030 -21.314 -7.600 1.00 83.94 84 PHE A CA 1
ATOM 639 C C . PHE A 1 84 ? -9.437 -22.132 -6.365 1.00 83.94 84 PHE A C 1
ATOM 641 O O . PHE A 1 84 ? -10.366 -22.940 -6.436 1.00 83.94 84 PHE A O 1
ATOM 648 N N . LEU A 1 85 ? -8.829 -21.851 -5.208 1.00 75.62 85 LEU A N 1
ATOM 649 C CA . LEU A 1 85 ? -9.116 -22.539 -3.947 1.00 75.62 85 LEU A CA 1
ATOM 650 C C . LEU A 1 85 ? -10.555 -22.296 -3.457 1.00 75.62 85 LEU A C 1
ATOM 652 O O . LEU A 1 85 ? -11.232 -23.212 -2.991 1.00 75.62 85 LEU A O 1
ATOM 656 N N . THR A 1 86 ? -11.055 -21.069 -3.607 1.00 74.00 86 THR A N 1
ATOM 657 C CA . THR A 1 86 ? -12.416 -20.669 -3.206 1.00 74.00 86 THR A CA 1
ATOM 658 C C . THR A 1 86 ? -13.480 -20.940 -4.281 1.00 74.00 86 THR A C 1
ATOM 660 O O . THR A 1 86 ? -14.655 -20.632 -4.060 1.00 74.00 86 THR A O 1
ATOM 663 N N . ARG A 1 87 ? -13.106 -21.527 -5.435 1.00 72.50 87 ARG A N 1
ATOM 664 C CA . ARG A 1 87 ? -13.958 -21.685 -6.635 1.00 72.50 87 ARG A CA 1
ATOM 665 C C . ARG A 1 87 ? -14.648 -20.374 -7.046 1.00 72.50 87 ARG A C 1
ATOM 667 O O . ARG A 1 87 ? -15.862 -20.324 -7.240 1.00 72.50 87 ARG A O 1
ATOM 674 N N . GLY A 1 88 ? -13.866 -19.306 -7.147 1.00 70.56 88 GLY A N 1
ATOM 675 C CA . GLY A 1 88 ? -14.310 -17.960 -7.496 1.00 70.56 88 GLY A CA 1
ATOM 676 C C . GLY A 1 88 ? -15.011 -17.256 -6.340 1.00 70.56 88 GLY A C 1
ATOM 677 O O . GLY A 1 88 ? -16.074 -16.683 -6.552 1.00 70.56 88 GLY A O 1
ATOM 678 N N . PHE A 1 89 ? -14.463 -17.345 -5.120 1.00 62.53 89 PHE A N 1
ATOM 679 C CA . PHE A 1 89 ? -15.046 -16.760 -3.901 1.00 62.53 89 PHE A CA 1
ATOM 680 C C . PHE A 1 89 ? -16.460 -17.272 -3.566 1.00 62.53 89 PHE A C 1
ATOM 682 O O . PHE A 1 89 ? -17.182 -16.660 -2.783 1.00 62.53 89 PHE A O 1
ATOM 689 N N . ARG A 1 90 ? -16.868 -18.413 -4.144 1.00 57.47 90 ARG A N 1
ATOM 690 C CA . ARG A 1 90 ? -18.178 -19.040 -3.894 1.00 57.47 90 ARG A CA 1
ATOM 691 C C . ARG A 1 90 ? -18.215 -19.846 -2.603 1.00 57.47 90 ARG A C 1
ATOM 693 O O . ARG A 1 90 ? -19.293 -20.076 -2.064 1.00 57.47 90 ARG A O 1
ATOM 700 N N . LYS A 1 91 ? -17.059 -20.290 -2.110 1.00 56.62 91 LYS A N 1
ATOM 701 C CA . LYS A 1 91 ? -16.920 -20.791 -0.741 1.00 56.62 91 LYS A CA 1
ATOM 702 C C . LYS A 1 91 ? -16.414 -19.651 0.144 1.00 56.62 91 LYS A C 1
ATOM 704 O O . LYS A 1 91 ? -15.501 -18.949 -0.299 1.00 56.62 91 LYS A O 1
ATOM 709 N N . PRO A 1 92 ? -16.970 -19.460 1.360 1.00 57.53 92 PRO A N 1
ATOM 710 C CA . PRO A 1 92 ? -16.394 -18.522 2.314 1.00 57.53 92 PRO A CA 1
ATOM 711 C C . PRO A 1 92 ? -14.907 -18.847 2.452 1.00 57.53 92 PRO A C 1
ATOM 713 O O . PRO A 1 92 ? -14.543 -20.026 2.510 1.00 57.53 92 PRO A O 1
ATOM 716 N N . ALA A 1 93 ? -14.064 -17.810 2.395 1.00 56.47 93 ALA A N 1
ATOM 717 C CA . ALA A 1 93 ? -12.620 -17.968 2.510 1.00 56.47 93 ALA A CA 1
ATOM 718 C C . ALA A 1 93 ? -12.329 -18.890 3.705 1.00 56.47 93 ALA A C 1
ATOM 720 O O . ALA A 1 93 ? -12.978 -18.698 4.742 1.00 56.47 93 ALA A O 1
ATOM 721 N N . PRO A 1 94 ? -11.446 -19.901 3.557 1.00 58.50 94 PRO A N 1
ATOM 722 C CA . PRO A 1 94 ? -11.103 -20.797 4.651 1.00 58.50 94 PRO A CA 1
ATOM 723 C C . PRO A 1 94 ? -10.812 -19.937 5.869 1.00 58.50 94 PRO A C 1
ATOM 725 O O . PRO A 1 94 ? -9.936 -19.071 5.810 1.00 58.50 94 PRO A O 1
ATOM 728 N N . GLN A 1 95 ? -11.627 -20.080 6.914 1.00 55.19 95 GLN A N 1
ATOM 729 C CA . GLN A 1 95 ? -11.372 -19.328 8.124 1.00 55.19 95 GLN A CA 1
ATOM 730 C C . GLN A 1 95 ? -10.016 -19.809 8.614 1.00 55.19 95 GLN A C 1
ATOM 732 O O . GLN A 1 95 ? -9.812 -21.010 8.785 1.00 55.19 95 GLN A O 1
ATOM 737 N N . LEU A 1 96 ? -9.072 -18.874 8.725 1.00 56.12 96 LEU A N 1
ATOM 738 C CA . LEU A 1 96 ? -7.866 -19.080 9.505 1.00 56.12 96 LEU A CA 1
ATOM 739 C C . LEU A 1 96 ? -8.367 -19.437 10.899 1.00 56.12 96 LEU A C 1
ATOM 741 O O . LEU A 1 96 ? -8.787 -18.554 11.646 1.00 56.12 96 LEU A O 1
ATOM 745 N N . ASP A 1 97 ? -8.422 -20.735 11.191 1.00 58.38 97 ASP A N 1
ATOM 746 C CA . ASP A 1 97 ? -8.689 -21.242 12.524 1.00 58.38 97 ASP A CA 1
ATOM 747 C C . ASP A 1 97 ? -7.454 -20.867 13.339 1.00 58.38 97 ASP A C 1
ATOM 749 O O . ASP A 1 97 ? -6.481 -21.609 13.433 1.00 58.38 97 ASP A O 1
ATOM 753 N N . LEU A 1 98 ? -7.447 -19.624 13.825 1.00 63.00 98 LEU A N 1
ATOM 754 C CA . LEU A 1 98 ? -6.519 -19.106 14.823 1.00 63.00 98 LEU A CA 1
ATOM 755 C C . LEU A 1 98 ? -6.881 -19.759 16.162 1.00 63.00 98 LEU A C 1
ATOM 757 O O . LEU A 1 98 ? -7.225 -19.093 17.135 1.00 63.00 98 LEU A O 1
ATOM 761 N N . LYS A 1 99 ? -6.876 -21.087 16.177 1.00 50.44 99 LYS A N 1
ATOM 762 C CA . LYS A 1 99 ? -6.878 -21.896 17.372 1.00 50.44 99 LYS A CA 1
ATOM 763 C C . LYS A 1 99 ? -5.462 -22.412 17.549 1.00 50.44 99 LYS A C 1
ATOM 765 O O . LYS A 1 99 ? -4.955 -23.154 16.718 1.00 50.44 99 LYS A O 1
ATOM 770 N N . GLU A 1 100 ? -4.901 -21.988 18.675 1.00 50.72 100 GLU A N 1
ATOM 771 C CA . GLU A 1 100 ? -3.790 -22.616 19.389 1.00 50.72 100 GLU A CA 1
ATOM 772 C C . GLU A 1 100 ? -2.379 -22.273 18.882 1.00 50.72 100 GLU A C 1
ATOM 774 O O . GLU A 1 100 ? -1.788 -22.949 18.043 1.00 50.72 100 GLU A O 1
ATOM 779 N N . ALA A 1 101 ? -1.819 -21.228 19.500 1.00 39.38 101 ALA A N 1
ATOM 780 C CA . ALA A 1 101 ? -0.438 -21.223 19.975 1.00 39.38 101 ALA A CA 1
ATOM 781 C C . ALA A 1 101 ? -0.440 -20.790 21.447 1.00 39.38 101 ALA A C 1
ATOM 783 O O . ALA A 1 101 ? -1.192 -19.836 21.763 1.00 39.38 101 ALA A O 1
#

Secondary structure (DSSP, 8-state):
---HHHHHHHHHHHHHHHHHHHHHHHHHHHHHT---S-HHHHHHHHHHHHHHHHHHHHHHHHS-HHHHHHHHHHHHHHHHHHHHHTTTTTSPPPP------

Radius of gyration: 17.59 Å; chains: 1; bounding box: 40×34×36 Å

Foldseek 3Di:
DCDPVLVVLLVVLVVLVVLQVQLVCLVCCVVPNDPDDDVVCCCVSNVVSVVSNVVSVVVVVVHDPSSVVVNVVVVVVVVVVQCVVCVNVVRPRPPPPPPDD

Sequence (101 aa):
MLDLLTISSLISFGALVAFSVVNLAVIKHYYFGQKARGARGVIHNLVLPGIGFVLTIWLWTSLSGLSFTFGLIWVGVGLAYLAFLTRGFRKPAPQLDLKEA